Protein AF-A0A3B1A5L4-F1 (afdb_monomer_lite)

pLDDT: mean 74.2, std 17.27, range [42.44, 95.88]

Structure (mmCIF, N/CA/C/O backbone):
data_AF-A0A3B1A5L4-F1
#
_entry.id   AF-A0A3B1A5L4-F1
#
loop_
_atom_site.group_PDB
_atom_site.id
_atom_site.type_symbol
_atom_site.label_atom_id
_atom_site.label_alt_id
_atom_site.label_comp_id
_atom_site.label_asym_id
_atom_site.label_entity_id
_atom_site.label_seq_id
_atom_site.pdbx_PDB_ins_code
_atom_site.Cartn_x
_atom_site.Cartn_y
_atom_site.Cartn_z
_atom_site.occupancy
_atom_site.B_iso_or_equiv
_atom_site.auth_seq_id
_atom_site.auth_comp_id
_atom_site.auth_asym_id
_atom_site.auth_atom_id
_atom_site.pdbx_PDB_model_num
ATOM 1 N N . MET A 1 1 ? 35.546 23.867 86.133 1.00 42.44 1 MET A N 1
ATOM 2 C CA . MET A 1 1 ? 35.229 25.004 85.247 1.00 42.44 1 MET A CA 1
ATOM 3 C C . MET A 1 1 ? 33.789 24.793 84.826 1.00 42.44 1 MET A C 1
ATOM 5 O O . MET A 1 1 ? 33.582 24.083 83.850 1.00 42.44 1 MET A O 1
ATOM 9 N N . SER A 1 2 ? 32.836 25.315 85.611 1.00 47.91 2 SER A N 1
ATOM 10 C CA . SER A 1 2 ? 31.416 24.914 85.613 1.00 47.91 2 SER A CA 1
ATOM 11 C C . SER A 1 2 ? 31.193 23.470 86.122 1.00 47.91 2 SER A C 1
ATOM 13 O O . SER A 1 2 ? 31.936 22.574 85.727 1.00 47.91 2 SER A O 1
ATOM 15 N N . ASP A 1 3 ? 30.283 23.137 87.054 1.00 50.59 3 ASP A N 1
ATOM 16 C CA . ASP A 1 3 ? 29.179 23.868 87.737 1.00 50.59 3 ASP A CA 1
ATOM 17 C C . ASP A 1 3 ? 27.989 24.226 86.811 1.00 50.59 3 ASP A C 1
ATOM 19 O O . ASP A 1 3 ? 28.223 24.643 85.683 1.00 50.59 3 ASP A O 1
ATOM 23 N N . TYR A 1 4 ? 26.692 24.131 87.152 1.00 57.91 4 TYR A N 1
ATOM 24 C CA . TYR A 1 4 ? 25.905 23.742 88.354 1.00 57.91 4 TYR A CA 1
ATOM 25 C C . TYR A 1 4 ? 24.439 23.455 87.847 1.00 57.91 4 TYR A C 1
ATOM 27 O O . TYR A 1 4 ? 24.148 23.828 86.713 1.00 57.91 4 TYR A O 1
ATOM 35 N N . ASP A 1 5 ? 23.442 22.842 88.513 1.00 55.78 5 ASP A N 1
ATOM 36 C CA . ASP A 1 5 ? 23.265 22.296 89.874 1.00 55.78 5 ASP A CA 1
ATOM 37 C C . ASP A 1 5 ? 22.060 21.288 89.960 1.00 55.78 5 ASP A C 1
ATOM 39 O O . ASP A 1 5 ? 21.432 20.985 88.948 1.00 55.78 5 ASP A O 1
ATOM 43 N N . LYS A 1 6 ? 21.761 20.797 91.180 1.00 56.66 6 LYS A N 1
ATOM 44 C CA . LYS A 1 6 ? 20.475 20.361 91.826 1.00 56.66 6 LYS A CA 1
ATOM 45 C C . LYS A 1 6 ? 19.150 20.398 91.016 1.00 56.66 6 LYS A C 1
ATOM 47 O O . LYS A 1 6 ? 18.877 21.379 90.337 1.00 56.66 6 LYS A O 1
ATOM 52 N N . THR A 1 7 ? 18.286 19.363 90.973 1.00 53.59 7 THR A N 1
ATOM 53 C CA . THR A 1 7 ? 17.483 18.599 91.991 1.00 53.59 7 THR A CA 1
ATOM 54 C C . THR A 1 7 ? 16.212 19.275 92.550 1.00 53.59 7 THR A C 1
ATOM 56 O O . THR A 1 7 ? 16.290 20.360 93.110 1.00 53.59 7 THR A O 1
ATOM 59 N N . ASP A 1 8 ? 15.100 18.524 92.488 1.00 48.12 8 ASP A N 1
ATOM 60 C CA . ASP A 1 8 ? 13.950 18.394 93.416 1.00 48.12 8 ASP A CA 1
ATOM 61 C C . ASP A 1 8 ? 13.189 19.609 93.999 1.00 48.12 8 ASP A C 1
ATOM 63 O O . ASP A 1 8 ? 13.751 20.427 94.720 1.00 48.12 8 ASP A O 1
ATOM 67 N N . ALA A 1 9 ? 11.845 19.581 93.880 1.00 53.72 9 ALA A N 1
ATOM 68 C CA . ALA A 1 9 ? 10.899 19.909 94.969 1.00 53.72 9 ALA A CA 1
ATOM 69 C C . ALA A 1 9 ? 9.441 19.472 94.661 1.00 53.72 9 ALA A C 1
ATOM 71 O O . ALA A 1 9 ? 9.027 19.399 93.505 1.00 53.72 9 ALA A O 1
ATOM 72 N N . GLN A 1 10 ? 8.647 19.217 95.712 1.00 53.66 10 GLN A N 1
ATOM 73 C CA . GLN A 1 10 ? 7.256 18.723 95.662 1.00 53.66 10 GLN A CA 1
ATOM 74 C C . GLN A 1 10 ? 6.215 19.844 95.941 1.00 53.66 10 GLN A C 1
ATOM 76 O O . GLN A 1 10 ? 6.495 20.827 96.622 1.00 53.66 10 GLN A O 1
ATOM 81 N N . LYS A 1 11 ? 4.980 19.654 95.453 1.00 49.91 11 LYS A N 1
ATOM 82 C CA . LYS A 1 11 ? 3.758 20.474 95.662 1.00 49.91 11 LYS A CA 1
ATOM 83 C C . LYS A 1 11 ? 3.401 20.796 97.137 1.00 49.91 11 LYS A C 1
ATOM 85 O O . LYS A 1 11 ? 3.418 19.881 97.958 1.00 49.91 11 LYS A O 1
ATOM 90 N N . PRO A 1 12 ? 2.805 21.983 97.402 1.00 62.47 12 PRO A N 1
ATOM 91 C CA . PRO A 1 12 ? 1.761 22.164 98.430 1.00 62.47 12 PRO A CA 1
ATOM 92 C C . PRO A 1 12 ? 0.403 22.720 97.886 1.00 62.47 12 PRO A C 1
ATOM 94 O O . PRO A 1 12 ? 0.376 23.338 96.821 1.00 62.47 12 PRO A O 1
ATOM 97 N N . PRO A 1 13 ? -0.740 22.502 98.581 1.00 70.38 13 PRO A N 1
ATOM 98 C CA . PRO A 1 13 ? -2.043 23.164 98.337 1.00 70.38 13 PRO A CA 1
ATOM 99 C C . PRO A 1 13 ? -2.581 23.986 99.545 1.00 70.38 13 PRO A C 1
ATOM 101 O O . PRO A 1 13 ? -2.206 23.682 100.670 1.00 70.38 13 PRO A O 1
ATOM 104 N N . VAL A 1 14 ? -3.498 24.951 99.318 1.00 56.41 14 VAL A N 1
ATOM 105 C CA . VAL A 1 14 ? -4.435 25.653 100.268 1.00 56.41 14 VAL A CA 1
ATOM 106 C C . VAL A 1 14 ? -5.153 26.759 99.440 1.00 56.41 14 VAL A C 1
ATOM 108 O O . VAL A 1 14 ? -4.473 27.399 98.648 1.00 56.41 14 VAL A O 1
ATOM 111 N N . SER A 1 15 ? -6.484 26.844 99.249 1.00 47.12 15 SER A N 1
ATOM 112 C CA . SER A 1 15 ? -7.689 27.111 100.087 1.00 47.12 15 SER A CA 1
ATOM 113 C C . SER A 1 15 ? -8.101 28.602 100.206 1.00 47.12 15 SER A C 1
ATOM 115 O O . SER A 1 15 ? -7.237 29.432 100.436 1.00 47.12 15 SER A O 1
ATOM 117 N N . SER A 1 16 ? -9.421 28.881 100.070 1.00 45.78 16 SER A N 1
ATOM 118 C CA . SER A 1 16 ? -10.259 29.900 100.785 1.00 45.78 16 SER A CA 1
ATOM 119 C C . SER A 1 16 ? -9.770 31.378 100.877 1.00 45.78 16 SER A C 1
ATOM 121 O O . SER A 1 16 ? -8.656 31.611 101.315 1.00 45.78 16 SER A O 1
ATOM 123 N N . GLU A 1 17 ? -10.515 32.455 100.562 1.00 51.31 17 GLU A N 1
ATOM 124 C CA . GLU A 1 17 ? -11.913 32.848 100.893 1.00 51.31 17 GLU A CA 1
ATOM 125 C C . GLU A 1 17 ? -12.454 33.985 99.960 1.00 51.31 17 GLU A C 1
ATOM 127 O O . GLU A 1 17 ? -11.695 34.478 99.123 1.00 51.31 17 GLU A O 1
ATOM 132 N N . PRO A 1 18 ? -13.744 34.407 100.042 1.00 63.34 18 PRO A N 1
ATOM 133 C CA . PRO A 1 18 ? -14.326 35.448 99.175 1.00 63.34 18 PRO A CA 1
ATOM 134 C C . PRO A 1 18 ? -14.254 36.879 99.751 1.00 63.34 18 PRO A C 1
ATOM 136 O O . PRO A 1 18 ? -14.102 37.071 100.954 1.00 63.34 18 PRO A O 1
ATOM 139 N N . ASN A 1 19 ? -14.486 37.896 98.910 1.00 42.69 19 ASN A N 1
ATOM 140 C CA . ASN A 1 19 ? -14.883 39.238 99.359 1.00 42.69 19 ASN A CA 1
ATOM 141 C C . ASN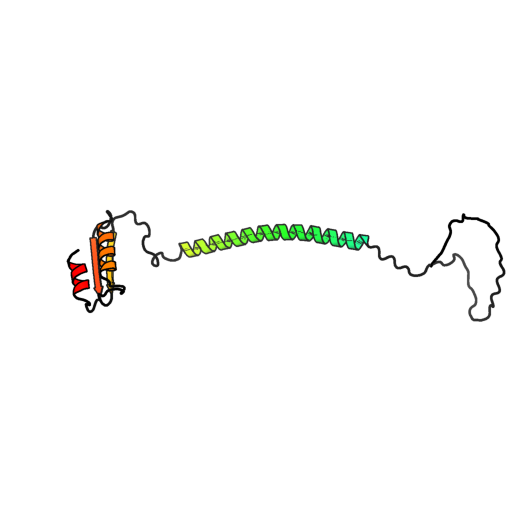 A 1 19 ? -15.830 39.906 98.341 1.00 42.69 19 ASN A C 1
ATOM 143 O O . ASN A 1 19 ? -15.717 39.655 97.140 1.00 42.69 19 ASN A O 1
ATOM 147 N N . ALA A 1 20 ? -16.758 40.739 98.817 1.00 47.78 20 ALA A N 1
ATOM 148 C CA . ALA A 1 20 ? -17.747 41.434 98.000 1.00 47.78 20 ALA A CA 1
ATOM 149 C C . ALA A 1 20 ? -18.153 42.786 98.611 1.00 47.78 20 ALA A C 1
ATOM 151 O O . ALA A 1 20 ? -18.720 42.828 99.698 1.00 47.78 20 ALA A O 1
ATOM 152 N N . THR A 1 21 ? -17.976 43.861 97.843 1.00 43.31 21 THR A N 1
ATOM 153 C CA . THR A 1 21 ? -18.759 45.105 97.934 1.00 43.31 21 THR A CA 1
ATOM 154 C C . THR A 1 21 ? -18.857 45.700 96.534 1.00 43.31 21 THR A C 1
ATOM 156 O O . THR A 1 21 ? -17.833 45.895 95.881 1.00 43.31 21 THR A O 1
ATOM 159 N N . ASN A 1 22 ? -20.077 45.977 96.076 1.00 55.09 22 ASN A N 1
ATOM 160 C CA . ASN A 1 22 ? -20.313 46.767 94.870 1.00 55.09 22 ASN A CA 1
ATOM 161 C C . ASN A 1 22 ? -20.530 48.221 95.290 1.00 55.09 22 ASN A C 1
ATOM 163 O O . ASN A 1 22 ? -21.288 48.444 96.229 1.00 55.09 22 ASN A O 1
ATOM 167 N N . ASP A 1 23 ? -19.992 49.167 94.529 1.00 49.38 23 ASP A N 1
ATOM 168 C CA . ASP A 1 23 ? -20.536 50.522 94.434 1.00 49.38 23 ASP A CA 1
ATOM 169 C C . ASP A 1 23 ? -20.757 50.827 92.949 1.00 49.38 23 ASP A C 1
ATOM 171 O O . ASP A 1 23 ? -19.904 50.534 92.107 1.00 49.38 23 ASP A O 1
ATOM 175 N N . VAL A 1 24 ? -21.945 51.336 92.619 1.00 59.44 24 VAL A N 1
ATOM 176 C CA . VAL A 1 24 ? -22.409 51.580 91.246 1.00 59.44 24 VAL A CA 1
ATOM 177 C C . VAL A 1 24 ? -23.183 52.894 91.200 1.00 59.44 24 VAL A C 1
ATOM 179 O O . VAL A 1 24 ? -24.289 52.987 91.728 1.00 59.44 24 VAL A O 1
ATOM 182 N N . ASP A 1 25 ? -22.603 53.913 90.566 1.00 60.56 25 ASP A N 1
ATOM 18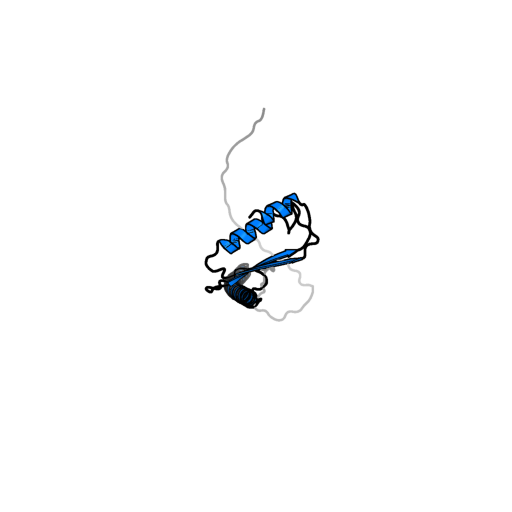3 C CA . ASP A 1 25 ? -23.231 55.230 90.433 1.00 60.56 25 ASP A CA 1
ATOM 184 C C . ASP A 1 25 ? -24.303 55.258 89.332 1.00 60.56 25 ASP A C 1
ATOM 186 O O . ASP A 1 25 ? -24.141 54.715 88.239 1.00 60.56 25 ASP A O 1
ATOM 190 N N . VAL A 1 26 ? -25.425 55.918 89.633 1.00 58.34 26 VAL A N 1
ATOM 191 C CA . VAL A 1 26 ? -26.737 55.660 88.999 1.00 58.34 26 VAL A CA 1
ATOM 192 C C . VAL A 1 26 ? -27.152 56.771 88.009 1.00 58.34 26 VAL A C 1
ATOM 194 O O . VAL A 1 26 ? -28.323 56.921 87.679 1.00 58.34 26 VAL A O 1
ATOM 197 N N . TRP A 1 27 ? -26.217 57.615 87.551 1.00 56.19 27 TRP A N 1
ATOM 198 C CA . TRP A 1 27 ? -26.554 58.975 87.083 1.00 56.19 27 TRP A CA 1
ATOM 199 C C . TRP A 1 27 ? -26.404 59.304 85.583 1.00 56.19 27 TRP A C 1
ATOM 201 O O . TRP A 1 27 ? -26.312 60.477 85.220 1.00 56.19 27 TRP A O 1
ATOM 211 N N . THR A 1 28 ? -26.475 58.312 84.684 1.00 55.41 28 THR A N 1
ATOM 212 C CA . THR A 1 28 ? -26.680 58.561 83.237 1.00 55.41 28 THR A CA 1
ATOM 213 C C . THR A 1 28 ? -27.717 57.632 82.595 1.00 55.41 28 THR A C 1
ATOM 215 O O . THR A 1 28 ? -27.390 56.528 82.171 1.00 55.41 28 THR A O 1
ATOM 218 N N . HIS A 1 29 ? -28.923 58.188 82.419 1.00 54.88 29 HIS A N 1
ATOM 219 C CA . HIS A 1 29 ? -30.032 57.770 81.540 1.00 54.88 29 HIS A CA 1
ATOM 220 C C . HIS A 1 29 ? -30.906 56.551 81.911 1.00 54.88 29 HIS A C 1
ATOM 222 O O . HIS A 1 29 ? -30.487 55.406 81.795 1.00 54.88 29 HIS A O 1
ATOM 228 N N . GLY A 1 30 ? -32.208 56.827 82.095 1.00 47.72 30 GLY A N 1
ATOM 229 C CA . GLY A 1 30 ? -33.303 55.938 81.668 1.00 47.72 30 GLY A CA 1
ATOM 230 C C . GLY A 1 30 ? -34.143 55.326 82.792 1.00 47.72 30 GLY A C 1
ATOM 231 O O . GLY A 1 30 ? -33.675 54.446 83.505 1.00 47.72 30 GLY A O 1
ATOM 232 N N . GLU A 1 31 ? -35.408 55.740 82.914 1.00 51.81 31 GLU A N 1
ATOM 233 C CA . GLU A 1 31 ? -36.345 55.117 83.858 1.00 51.81 31 GLU A CA 1
ATOM 234 C C . GLU A 1 31 ? -36.821 53.734 83.385 1.00 51.81 31 GLU A C 1
ATOM 236 O O . GLU A 1 31 ? -37.175 53.507 82.228 1.00 51.81 31 GLU A O 1
ATOM 241 N N . THR A 1 32 ? -36.816 52.808 84.338 1.00 59.88 32 THR A N 1
ATOM 242 C CA . THR A 1 32 ? -37.115 51.378 84.219 1.00 59.88 32 THR A CA 1
ATOM 243 C C . THR A 1 32 ? -38.570 51.061 83.873 1.00 59.88 32 THR A C 1
ATOM 245 O O . THR A 1 32 ? -39.473 51.641 84.475 1.00 59.88 32 THR A O 1
ATOM 248 N N . VAL A 1 33 ? -38.806 49.993 83.097 1.00 57.62 33 VAL A N 1
ATOM 249 C CA . VAL A 1 33 ? -40.054 49.205 83.176 1.00 57.62 33 VAL A CA 1
ATOM 250 C C . VAL A 1 33 ? -39.744 47.698 83.134 1.00 57.62 33 VAL A C 1
ATOM 252 O O . VAL A 1 33 ? -39.409 47.163 82.086 1.00 57.62 33 VAL A O 1
ATOM 255 N N . SER A 1 34 ? -39.882 47.051 84.300 1.00 54.34 34 SER A N 1
ATOM 256 C CA . SER A 1 34 ? -40.024 45.600 84.569 1.00 54.34 34 SER A CA 1
ATOM 257 C C . SER A 1 34 ? -39.075 44.568 83.917 1.00 54.34 34 SER A C 1
ATOM 259 O O . SER A 1 34 ? -39.190 44.246 82.737 1.00 54.34 34 SER A O 1
ATOM 261 N N . ASP A 1 35 ? -38.295 43.907 84.782 1.00 47.44 35 ASP A N 1
ATOM 262 C CA . ASP A 1 35 ? -37.859 42.493 84.686 1.00 47.44 35 ASP A CA 1
ATOM 263 C C . ASP A 1 35 ? -39.073 41.545 84.420 1.00 47.44 35 ASP A C 1
ATOM 265 O O . ASP A 1 35 ? -40.201 41.941 84.744 1.00 47.44 35 ASP A O 1
ATOM 269 N N . PRO A 1 36 ? -38.919 40.306 83.885 1.00 61.50 36 PRO A N 1
ATOM 270 C CA . PRO A 1 36 ? -37.901 39.338 84.310 1.00 61.50 36 PRO A CA 1
ATOM 271 C C . PRO A 1 36 ? -37.037 38.714 83.190 1.00 61.50 36 PRO A C 1
ATOM 273 O O . PRO A 1 36 ? -37.317 38.843 82.000 1.00 61.50 36 PRO A O 1
ATOM 276 N N . MET A 1 37 ? -36.081 37.886 83.636 1.00 42.50 37 MET A N 1
ATOM 277 C CA . MET A 1 37 ? -35.107 37.066 82.892 1.00 42.50 37 MET A CA 1
ATOM 278 C C . MET A 1 37 ? -33.884 37.818 82.349 1.00 42.50 37 MET A C 1
ATOM 280 O O . MET A 1 37 ? -33.889 38.413 81.274 1.00 42.50 37 MET A O 1
ATOM 284 N N . GLY A 1 38 ? -32.775 37.661 83.076 1.00 51.78 38 GLY A N 1
ATOM 285 C CA . GLY A 1 38 ? -31.476 38.203 82.705 1.00 51.78 38 GLY A CA 1
ATOM 286 C C . GLY A 1 38 ? -30.876 37.617 81.421 1.00 51.78 38 GLY A C 1
ATOM 287 O O . GLY A 1 38 ? -30.731 36.403 81.245 1.00 51.78 38 GLY A O 1
ATOM 288 N N . ALA A 1 39 ? -30.410 38.530 80.577 1.00 47.44 39 ALA A N 1
ATOM 289 C CA . ALA A 1 39 ? -29.329 38.309 79.628 1.00 47.44 39 ALA A CA 1
ATOM 290 C C . ALA A 1 39 ? -28.030 37.939 80.384 1.00 47.44 39 ALA A C 1
ATOM 292 O O . ALA A 1 39 ? -27.758 38.507 81.437 1.00 47.44 39 ALA A O 1
ATOM 293 N N . THR A 1 40 ? -27.144 37.026 79.973 1.00 49.44 40 THR A N 1
ATOM 294 C CA . THR A 1 40 ? -26.979 36.220 78.744 1.00 49.44 40 THR A CA 1
ATOM 295 C C . THR A 1 40 ? -27.105 36.984 77.407 1.00 49.44 40 THR A C 1
ATOM 297 O O . THR A 1 40 ? -28.149 37.501 77.057 1.00 49.44 40 THR A O 1
ATOM 300 N N . ASP A 1 41 ? -26.074 37.069 76.569 1.00 46.06 41 ASP A N 1
ATOM 301 C CA . ASP A 1 41 ? -25.182 35.954 76.260 1.00 46.06 41 ASP A CA 1
ATOM 302 C C . ASP A 1 41 ? -23.691 36.328 76.092 1.00 46.06 41 ASP A C 1
ATOM 304 O O . ASP A 1 41 ? -23.236 37.438 76.362 1.00 46.06 41 ASP A O 1
ATOM 308 N N . LYS A 1 42 ? -22.910 35.308 75.743 1.00 46.94 42 LYS A N 1
ATOM 309 C CA . LYS A 1 42 ? -21.453 35.261 75.660 1.00 46.94 42 LYS A CA 1
ATOM 310 C C . LYS A 1 42 ? -20.915 36.077 74.481 1.00 46.94 42 LYS A C 1
ATOM 312 O O . LYS A 1 42 ? -21.604 36.352 73.507 1.00 46.94 42 LYS A O 1
ATOM 317 N N . LYS A 1 43 ? -19.602 36.323 74.539 1.00 45.41 43 LYS A N 1
ATOM 318 C CA . LYS A 1 43 ? -18.751 36.648 73.382 1.00 45.41 43 LYS A CA 1
ATOM 319 C C . LYS A 1 43 ? -19.102 35.753 72.185 1.00 45.41 43 LYS A C 1
ATOM 321 O O . LYS A 1 43 ? -19.203 34.540 72.376 1.00 45.41 43 LYS A O 1
ATOM 326 N N . ASP A 1 44 ? -19.127 36.319 70.977 1.00 46.62 44 ASP A N 1
ATOM 327 C CA . ASP A 1 44 ? -19.234 35.597 69.698 1.00 46.62 44 ASP A CA 1
ATOM 328 C C . ASP A 1 44 ? -18.007 34.708 69.405 1.00 46.62 44 ASP A C 1
ATOM 330 O O . ASP A 1 44 ? -17.239 34.910 68.462 1.00 46.62 44 ASP A O 1
ATOM 334 N N . GLN A 1 45 ? -17.829 33.658 70.206 1.00 51.12 45 GLN A N 1
ATOM 335 C CA . GLN A 1 45 ? -17.075 32.469 69.829 1.00 51.12 45 GLN A CA 1
ATOM 336 C C . GLN A 1 45 ? -17.891 31.719 68.777 1.00 51.12 45 GLN A C 1
ATOM 338 O O . GLN A 1 45 ? -18.576 30.739 69.068 1.00 51.12 45 GLN A O 1
ATOM 343 N N . LYS A 1 46 ? -17.845 32.236 67.544 1.00 50.47 46 LYS A N 1
ATOM 344 C CA . LYS A 1 46 ? -18.489 31.658 66.367 1.00 50.47 46 LYS A CA 1
ATOM 345 C C . LYS A 1 46 ? -17.876 30.287 66.087 1.00 50.47 46 LYS A C 1
ATOM 347 O O . LYS A 1 46 ? -16.889 30.173 65.364 1.00 50.47 46 LYS A O 1
ATOM 352 N N . THR A 1 47 ? -18.467 29.251 66.672 1.00 51.03 47 THR A N 1
ATOM 353 C CA . THR A 1 47 ? -18.081 27.852 66.499 1.00 51.03 47 THR A CA 1
ATOM 354 C C . THR A 1 47 ? -18.389 27.405 65.071 1.00 51.03 47 THR A C 1
ATOM 356 O O . THR A 1 47 ? -19.435 26.830 64.777 1.00 51.03 47 THR A O 1
ATOM 359 N N . SER A 1 48 ? -17.453 27.687 64.161 1.00 59.34 48 SER A N 1
ATOM 360 C CA . SER A 1 48 ? -17.412 27.133 62.808 1.00 59.34 48 SER A CA 1
ATOM 361 C C . SER A 1 48 ? -17.312 25.612 62.907 1.00 59.34 48 SER A C 1
ATOM 363 O O . SER A 1 48 ? -16.224 25.059 63.062 1.00 59.34 48 SER A O 1
ATOM 365 N N . ASN A 1 49 ? -18.468 24.954 62.914 1.00 61.97 49 ASN A N 1
ATOM 366 C CA . ASN A 1 49 ? -18.592 23.523 63.129 1.00 61.97 49 ASN A CA 1
ATOM 367 C C . ASN A 1 49 ? -18.060 22.783 61.884 1.00 61.97 49 ASN A C 1
ATOM 369 O O . ASN A 1 49 ? -18.724 22.825 60.851 1.00 61.97 49 ASN A O 1
ATOM 373 N N . PRO A 1 50 ? -16.876 22.143 61.922 1.00 69.06 50 PRO A N 1
ATOM 374 C CA . PRO A 1 50 ? -16.186 21.699 60.706 1.00 69.06 50 PRO A CA 1
ATOM 375 C C . PRO A 1 50 ? -16.832 20.463 60.063 1.00 69.06 50 PRO A C 1
ATOM 377 O O . PRO A 1 50 ? -16.479 20.080 58.946 1.00 69.06 50 PRO A O 1
ATOM 380 N N . ASP A 1 51 ? -17.760 19.807 60.760 1.00 74.00 51 ASP A N 1
ATOM 381 C CA . ASP A 1 51 ? -18.269 18.502 60.353 1.00 74.00 51 ASP A CA 1
ATOM 382 C C . ASP A 1 51 ? -19.285 18.583 59.204 1.00 74.00 51 ASP A C 1
ATOM 384 O O . ASP A 1 51 ? -19.282 17.700 58.348 1.00 74.00 51 ASP A O 1
ATOM 388 N N . TRP A 1 52 ? -20.070 19.665 59.081 1.00 82.50 52 TRP A N 1
ATOM 389 C CA . TRP A 1 52 ? -20.968 19.843 57.922 1.00 82.50 52 TRP A CA 1
ATOM 390 C C . TRP A 1 52 ? -20.188 20.152 56.631 1.00 82.50 52 TRP A C 1
ATOM 392 O O . TRP A 1 52 ? -20.561 19.688 55.550 1.00 82.50 52 TRP A O 1
ATOM 402 N N . GLU A 1 53 ? -19.068 20.876 56.732 1.00 79.69 53 GLU A N 1
ATOM 403 C CA . GLU A 1 53 ? -18.152 21.128 55.610 1.00 79.69 53 GLU A CA 1
ATOM 404 C C . GLU A 1 53 ? -17.517 19.809 55.148 1.00 79.69 53 GLU A C 1
ATOM 406 O O . GLU A 1 53 ? -17.535 19.471 53.965 1.00 79.69 53 GLU A O 1
ATOM 411 N N . ARG A 1 54 ? -17.038 18.993 56.094 1.00 79.31 54 ARG A N 1
ATOM 412 C CA . ARG A 1 54 ? -16.489 17.656 55.817 1.00 79.31 54 ARG A CA 1
ATOM 413 C C . ARG A 1 54 ? -17.527 16.701 55.232 1.00 79.31 54 ARG A C 1
ATOM 415 O O . ARG A 1 54 ? -17.206 15.945 54.315 1.00 79.31 54 ARG A O 1
ATOM 422 N N . GLU A 1 55 ? -18.764 16.724 55.724 1.00 77.06 55 GLU A N 1
ATOM 423 C CA . GLU A 1 55 ? -19.830 15.860 55.217 1.00 77.06 55 GLU A CA 1
ATOM 424 C C . GLU A 1 55 ? -20.256 16.254 53.796 1.00 77.06 55 GLU A C 1
ATOM 426 O O . GLU A 1 55 ? -20.386 15.388 52.928 1.00 77.06 55 GLU A O 1
ATOM 431 N N . THR A 1 56 ? -20.418 17.551 53.520 1.00 79.62 56 THR A N 1
ATOM 432 C CA . THR A 1 56 ? -20.761 18.041 52.175 1.00 79.62 56 THR A CA 1
ATOM 433 C C . THR A 1 56 ? -19.637 17.792 51.168 1.00 79.62 56 THR A C 1
ATOM 435 O O . THR A 1 56 ? -19.920 17.316 50.066 1.00 79.62 56 THR A O 1
ATOM 438 N N . LEU A 1 57 ? -18.370 17.983 51.555 1.00 79.50 57 LEU A N 1
ATOM 439 C CA . LEU A 1 57 ? -17.208 17.618 50.736 1.00 79.50 57 LEU A CA 1
ATOM 440 C C . LEU A 1 57 ? -17.149 16.108 50.449 1.00 79.50 57 LEU A C 1
ATOM 442 O O . LEU A 1 57 ? -16.959 15.720 49.295 1.00 79.50 57 LEU A O 1
ATOM 446 N N . ASN A 1 58 ? -17.383 15.247 51.448 1.00 76.81 58 ASN A N 1
ATOM 447 C CA . ASN A 1 58 ? -17.467 13.794 51.242 1.00 76.81 58 ASN A CA 1
ATOM 448 C C . ASN A 1 58 ? -18.607 13.419 50.284 1.00 76.81 58 ASN A C 1
ATOM 450 O O . ASN A 1 58 ? -18.394 12.666 49.332 1.00 76.81 58 ASN A O 1
ATOM 454 N N . ARG A 1 59 ? -19.815 13.962 50.492 1.00 72.12 59 ARG A N 1
ATOM 455 C CA . ARG A 1 59 ? -20.976 13.720 49.617 1.00 72.12 59 ARG A CA 1
ATOM 456 C C . ARG A 1 59 ? -20.683 14.139 48.171 1.00 72.12 59 ARG A C 1
ATOM 458 O O . ARG A 1 59 ? -21.004 13.385 47.253 1.00 72.12 59 ARG A O 1
ATOM 465 N N . LEU A 1 60 ? -20.017 15.279 47.966 1.00 78.25 60 LEU A N 1
ATOM 466 C CA . LEU A 1 60 ? -19.608 15.756 46.642 1.00 78.25 60 LEU A CA 1
ATOM 467 C C . LEU A 1 60 ? -18.534 14.855 46.004 1.00 78.25 60 LEU A C 1
ATOM 469 O O . LEU A 1 60 ? -18.650 14.506 44.830 1.00 78.25 60 LEU A O 1
ATOM 473 N N . ALA A 1 61 ? -17.534 14.413 46.773 1.00 72.75 61 ALA A N 1
ATOM 474 C CA . ALA A 1 61 ? -16.488 13.505 46.301 1.00 72.75 61 ALA A CA 1
ATOM 475 C C . ALA A 1 61 ? -17.053 12.139 45.864 1.00 72.75 61 ALA A C 1
ATOM 477 O O . ALA A 1 61 ? -16.733 11.648 44.777 1.00 72.75 61 ALA A O 1
ATOM 478 N N . PHE A 1 62 ? -17.952 11.542 46.656 1.00 71.62 62 PHE A N 1
ATOM 479 C CA . PHE A 1 62 ? -18.608 10.282 46.290 1.00 71.62 62 PHE A CA 1
ATOM 480 C C . PHE A 1 62 ? -19.583 10.438 45.110 1.00 71.62 62 PHE A C 1
ATOM 482 O O . PHE A 1 62 ? -19.665 9.537 44.270 1.00 71.62 62 PHE A O 1
ATOM 489 N N . ALA A 1 63 ? -20.266 11.582 44.978 1.00 69.19 63 ALA A N 1
ATOM 490 C CA . ALA A 1 63 ? -21.085 11.884 43.802 1.00 69.19 63 ALA A CA 1
ATOM 491 C C . ALA A 1 63 ? -20.235 11.992 42.520 1.00 69.19 63 ALA A C 1
ATOM 493 O O . ALA A 1 63 ? -20.558 11.363 41.508 1.00 69.19 63 ALA A O 1
ATOM 494 N N . ALA A 1 64 ? -19.104 12.705 42.577 1.00 68.06 64 ALA A N 1
ATOM 495 C CA . ALA A 1 64 ? -18.184 12.861 41.449 1.00 68.06 64 ALA A CA 1
ATOM 496 C C . ALA A 1 64 ? -17.612 11.518 40.952 1.00 68.06 64 ALA A C 1
ATOM 498 O O . ALA A 1 64 ? -17.472 11.315 39.746 1.00 68.06 64 ALA A O 1
ATOM 499 N N . ILE A 1 65 ? -17.349 10.562 41.854 1.00 66.81 65 ILE A N 1
ATOM 500 C CA . ILE A 1 65 ? -16.895 9.206 41.494 1.00 66.81 65 ILE A CA 1
ATOM 501 C C . ILE A 1 65 ? -17.941 8.458 40.649 1.00 66.81 65 ILE A C 1
ATOM 503 O O . ILE A 1 65 ? -17.574 7.738 39.714 1.00 66.81 65 ILE A O 1
ATOM 507 N N . ASN A 1 66 ? -19.238 8.625 40.925 1.00 64.88 66 ASN A N 1
ATOM 508 C CA . ASN A 1 66 ? -20.290 7.997 40.121 1.00 64.88 66 ASN A CA 1
ATOM 509 C C . ASN A 1 66 ? -20.391 8.613 38.720 1.00 64.88 66 ASN A C 1
ATOM 511 O O . ASN A 1 66 ? -20.487 7.868 37.741 1.00 64.88 66 ASN A O 1
ATOM 515 N N . GLU A 1 67 ? -20.275 9.936 38.593 1.00 70.38 67 GLU A N 1
ATOM 516 C CA . GLU A 1 67 ? -20.280 10.577 37.275 1.00 70.38 67 GLU A CA 1
ATOM 517 C C . GLU A 1 67 ? -19.009 10.229 36.478 1.00 70.38 67 GLU A C 1
ATOM 519 O O . GLU A 1 67 ? -19.087 9.872 35.305 1.00 70.38 67 GLU A O 1
ATOM 524 N N . GLN A 1 68 ? -17.840 10.158 37.126 1.00 68.38 68 GLN A N 1
ATOM 525 C CA . GLN A 1 68 ? -16.600 9.699 36.489 1.00 68.38 68 GLN A CA 1
ATOM 526 C C . GLN A 1 68 ? -16.696 8.238 35.997 1.00 68.38 68 GLN A C 1
ATOM 528 O O . GLN A 1 68 ? -16.169 7.901 34.932 1.00 68.38 68 GLN A O 1
ATOM 533 N N . ARG A 1 69 ? -17.405 7.359 36.723 1.00 73.69 69 ARG A N 1
ATOM 534 C CA . ARG A 1 69 ? -17.709 5.984 36.274 1.00 73.69 69 ARG A CA 1
ATOM 535 C C . ARG A 1 69 ? -18.630 5.971 35.049 1.00 73.69 69 ARG A C 1
ATOM 537 O O . ARG A 1 69 ? -18.402 5.172 34.136 1.00 73.69 69 ARG A O 1
ATOM 544 N N . ARG A 1 70 ? -19.634 6.854 35.001 1.00 75.88 70 ARG A N 1
ATOM 545 C CA . ARG A 1 70 ? -20.548 7.007 33.856 1.00 75.88 70 ARG A CA 1
ATOM 546 C C . ARG A 1 70 ? -19.811 7.538 32.626 1.00 75.88 70 ARG A C 1
ATOM 548 O O . ARG A 1 70 ? -19.859 6.898 31.576 1.00 75.88 70 ARG A O 1
ATOM 555 N N . ALA A 1 71 ? -19.031 8.606 32.790 1.00 77.19 71 ALA A N 1
ATOM 556 C CA . ALA A 1 71 ? -18.168 9.185 31.765 1.00 77.19 71 ALA A CA 1
ATOM 557 C C . ALA A 1 71 ? -17.141 8.176 31.219 1.00 77.19 71 ALA A C 1
ATOM 559 O O . ALA A 1 71 ? -16.929 8.107 30.009 1.00 77.19 71 ALA A O 1
ATOM 560 N N . ARG A 1 72 ? -16.551 7.319 32.070 1.00 80.25 72 ARG A N 1
ATOM 561 C CA . ARG A 1 72 ? -15.634 6.253 31.621 1.00 80.25 72 ARG A CA 1
ATOM 562 C C . ARG A 1 72 ? -16.331 5.238 30.704 1.00 80.25 72 ARG A C 1
ATOM 564 O O . ARG A 1 72 ? -15.743 4.843 29.701 1.00 80.25 72 ARG A O 1
ATOM 571 N N . ARG A 1 73 ? -17.581 4.851 30.997 1.00 83.62 73 ARG A N 1
ATOM 572 C CA . ARG A 1 73 ? -18.386 3.973 30.119 1.00 83.62 73 ARG A CA 1
ATOM 573 C C . ARG A 1 73 ? -18.800 4.678 28.822 1.00 83.62 73 ARG A C 1
ATOM 575 O O . ARG A 1 73 ? -18.678 4.091 27.752 1.00 83.62 73 ARG A O 1
ATOM 582 N N . TRP A 1 74 ? -19.210 5.943 28.899 1.00 86.31 74 TRP A N 1
ATOM 583 C CA . TRP A 1 74 ? -19.543 6.762 27.726 1.00 86.31 74 TRP A CA 1
ATOM 584 C C . TRP A 1 74 ? -18.342 6.994 26.797 1.00 86.31 74 TRP A C 1
ATOM 586 O O . TRP A 1 74 ? -18.488 6.922 25.580 1.00 86.31 74 TRP A O 1
ATOM 596 N N . SER A 1 75 ? -17.135 7.163 27.348 1.00 84.69 75 SER A N 1
ATOM 597 C CA . SER A 1 75 ? -15.897 7.232 26.561 1.00 84.69 75 SER A CA 1
ATOM 598 C C . SER A 1 75 ? -15.655 5.954 25.752 1.00 84.69 75 SER A C 1
ATOM 600 O O . SER A 1 75 ? -15.211 6.044 24.612 1.00 84.69 75 SER A O 1
ATOM 602 N N . ILE A 1 76 ? -15.965 4.775 26.307 1.00 87.62 76 ILE A N 1
ATOM 603 C CA . ILE A 1 76 ? -15.843 3.495 25.590 1.00 87.62 76 ILE A CA 1
ATOM 604 C C . ILE A 1 76 ? -16.867 3.424 24.451 1.00 87.62 76 ILE A C 1
ATOM 606 O O . ILE A 1 76 ? -16.476 3.110 23.333 1.00 87.62 76 ILE A O 1
ATOM 610 N N . PHE A 1 77 ? -18.131 3.790 24.697 1.00 90.69 77 PHE A N 1
ATOM 611 C CA . PHE A 1 77 ? -19.176 3.798 23.665 1.00 90.69 77 PHE A CA 1
ATOM 612 C C . PHE A 1 77 ? -18.842 4.735 22.492 1.00 90.69 77 PHE A C 1
ATOM 614 O O . PHE A 1 77 ? -18.889 4.316 21.335 1.00 90.69 77 PHE A O 1
ATOM 621 N N . PHE A 1 78 ? -18.426 5.977 22.770 1.00 91.44 78 PHE A N 1
ATOM 622 C CA . PHE A 1 78 ? -18.010 6.904 21.713 1.00 91.44 78 PHE A CA 1
ATOM 623 C C . PHE A 1 78 ? -16.743 6.443 20.982 1.00 91.44 78 PHE A C 1
ATOM 625 O O . PHE A 1 78 ? -16.658 6.613 19.770 1.00 91.44 78 PHE A O 1
ATOM 632 N N . LYS A 1 79 ? -15.787 5.801 21.670 1.00 93.94 79 LYS A N 1
ATOM 633 C CA . LYS A 1 79 ? -14.619 5.187 21.015 1.00 93.94 79 LYS A CA 1
ATOM 634 C C . LYS A 1 79 ? -15.018 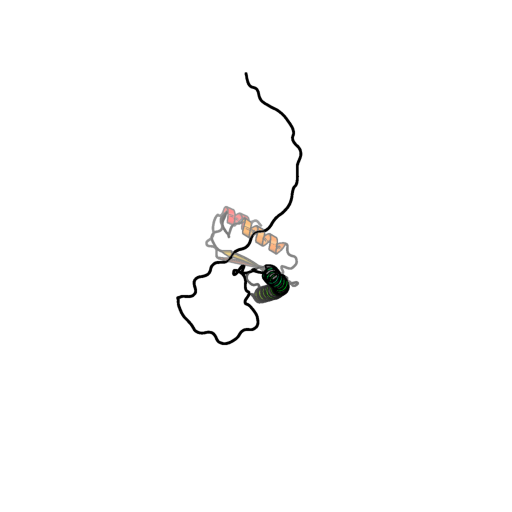4.024 20.111 1.00 93.94 79 LYS A C 1
ATOM 636 O O . LYS A 1 79 ? -14.540 3.973 18.986 1.00 93.94 79 LYS A O 1
ATOM 641 N N . SER A 1 80 ? -15.910 3.128 20.542 1.00 94.75 80 SER A N 1
ATOM 642 C CA . SER A 1 80 ? -16.402 2.052 19.671 1.00 94.75 80 SER A CA 1
ATOM 643 C C . SER A 1 80 ? -17.183 2.595 18.477 1.00 94.75 80 SER A C 1
ATOM 645 O O . SER A 1 80 ? -17.001 2.095 17.375 1.00 94.75 80 SER A O 1
ATOM 647 N N . LEU A 1 81 ? -17.984 3.651 18.658 1.00 95.00 81 LEU A N 1
ATOM 648 C CA . LEU A 1 81 ? -18.701 4.293 17.555 1.00 95.00 81 LEU A CA 1
ATOM 649 C C . LEU A 1 81 ? -17.732 4.967 16.569 1.00 95.00 81 LEU A C 1
ATOM 651 O O . LEU A 1 81 ? -17.909 4.828 15.365 1.00 95.00 81 LEU A O 1
ATOM 655 N N . PHE A 1 82 ? -16.671 5.616 17.064 1.00 94.50 82 PHE A N 1
ATOM 656 C CA . PHE A 1 82 ? -15.591 6.152 16.231 1.00 94.50 82 PHE A CA 1
ATOM 657 C C . PHE A 1 82 ? -14.845 5.050 15.467 1.00 94.50 82 PHE A C 1
ATOM 659 O O . PHE A 1 82 ? -14.614 5.206 14.274 1.00 94.50 82 PHE A O 1
ATOM 666 N N . PHE A 1 83 ? -14.513 3.919 16.103 1.00 95.75 83 PHE A N 1
ATOM 667 C CA . PHE A 1 83 ? -13.892 2.788 15.405 1.00 95.75 83 PHE A CA 1
ATOM 668 C C . PHE A 1 83 ? -14.825 2.176 14.353 1.00 95.75 83 PHE A C 1
ATOM 670 O O . PHE A 1 83 ? -14.378 1.927 13.241 1.00 95.75 83 PHE A O 1
ATOM 677 N N . VAL A 1 84 ? -16.115 1.988 14.652 1.00 95.88 84 VAL A N 1
ATOM 678 C CA . VAL A 1 84 ? -17.107 1.506 13.673 1.00 95.88 84 VAL A CA 1
ATOM 679 C C . VAL A 1 84 ? -17.248 2.482 12.503 1.00 95.88 84 VAL A C 1
ATOM 681 O O . VAL A 1 84 ? -17.278 2.045 11.360 1.00 95.88 84 VAL A O 1
ATOM 684 N N . TYR A 1 85 ? -17.269 3.791 12.760 1.00 94.56 85 TYR A N 1
ATOM 685 C CA . TYR A 1 85 ? -17.294 4.829 11.725 1.00 94.56 85 TYR A CA 1
ATOM 686 C C . TYR A 1 85 ? -16.010 4.845 10.877 1.00 94.56 85 TYR A C 1
ATOM 688 O O . TYR A 1 85 ? -16.079 4.926 9.654 1.00 94.56 85 TYR A O 1
ATOM 696 N N . LEU A 1 86 ? -14.841 4.695 11.506 1.00 94.31 86 LEU A N 1
ATOM 697 C CA . LEU A 1 86 ? -13.549 4.595 10.827 1.00 94.31 86 LEU A CA 1
ATOM 698 C C . LEU A 1 86 ? -13.473 3.342 9.942 1.00 94.31 86 LEU A C 1
ATOM 700 O O . LEU A 1 86 ? -13.084 3.446 8.783 1.00 94.31 86 LEU A O 1
ATOM 704 N N . PHE A 1 87 ? -13.897 2.178 10.445 1.00 92.12 87 PHE A N 1
ATOM 705 C CA . PHE A 1 87 ? -13.994 0.957 9.642 1.00 92.12 87 PHE A CA 1
ATOM 706 C C . PHE A 1 87 ? -15.030 1.088 8.521 1.00 92.12 87 PHE A C 1
ATOM 708 O O . PHE A 1 87 ? -14.759 0.640 7.414 1.00 92.12 87 PHE A O 1
ATOM 715 N N . ALA A 1 88 ? -16.172 1.738 8.761 1.00 91.31 88 ALA A N 1
ATOM 716 C CA . ALA A 1 88 ? -17.162 1.999 7.719 1.00 91.31 88 ALA A CA 1
ATOM 717 C C . ALA A 1 88 ? -16.590 2.880 6.596 1.00 91.31 88 ALA A C 1
ATOM 719 O O . ALA A 1 88 ? -16.822 2.574 5.434 1.00 91.31 88 ALA A O 1
ATOM 720 N N . ILE A 1 89 ? -15.792 3.908 6.914 1.00 88.06 89 ILE A N 1
ATOM 721 C CA . ILE A 1 89 ? -15.062 4.693 5.906 1.00 88.06 89 ILE A CA 1
ATOM 722 C C . ILE A 1 89 ? -14.048 3.816 5.163 1.00 88.06 89 ILE A C 1
ATOM 724 O O . ILE A 1 89 ? -14.060 3.794 3.938 1.00 88.06 89 ILE A O 1
ATOM 728 N N . ILE A 1 90 ? -13.198 3.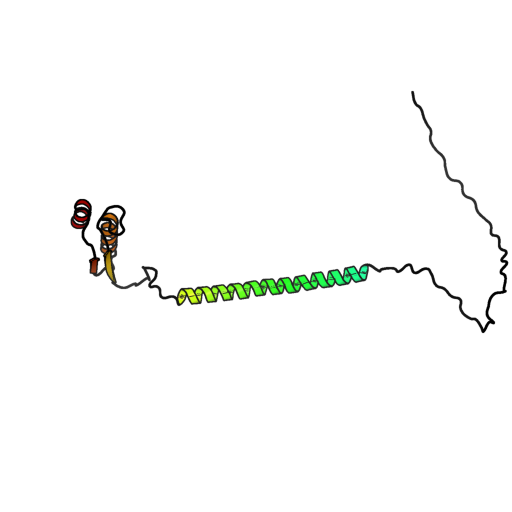071 5.878 1.00 84.38 90 ILE A N 1
ATOM 729 C CA . ILE A 1 90 ? -12.150 2.229 5.270 1.00 84.38 90 ILE A CA 1
ATOM 730 C C . ILE A 1 90 ? -12.746 1.173 4.323 1.00 84.38 90 ILE A C 1
ATOM 732 O O . ILE A 1 90 ? -12.170 0.913 3.275 1.00 84.38 90 ILE A O 1
ATOM 736 N N . LEU A 1 91 ? -13.909 0.607 4.656 1.00 82.44 91 LEU A N 1
ATOM 737 C CA . LEU A 1 91 ? -14.629 -0.366 3.823 1.00 82.44 91 LEU A CA 1
ATOM 738 C C . LEU A 1 91 ? -15.422 0.263 2.660 1.00 82.44 91 LEU A C 1
ATOM 740 O O . LEU A 1 91 ? -15.916 -0.475 1.812 1.00 82.44 91 LEU A O 1
ATOM 744 N N . TYR A 1 92 ? -15.577 1.591 2.629 1.00 82.31 92 TYR A N 1
ATOM 745 C CA . TYR A 1 92 ? -16.297 2.326 1.576 1.00 82.31 92 TYR A CA 1
ATOM 746 C C . TYR A 1 92 ? -15.366 3.159 0.676 1.00 82.31 92 TYR A C 1
ATOM 748 O O . TYR A 1 92 ? -15.799 3.687 -0.348 1.00 82.31 92 TYR A O 1
ATOM 756 N N . ILE A 1 93 ? -14.083 3.276 1.032 1.00 78.69 93 ILE A N 1
ATOM 757 C CA . ILE A 1 93 ? -13.034 3.735 0.119 1.00 78.69 93 ILE A CA 1
ATOM 758 C C . ILE A 1 93 ? -12.819 2.623 -0.925 1.00 78.69 93 ILE A C 1
ATOM 760 O O . ILE A 1 93 ? -12.602 1.475 -0.532 1.00 78.69 93 ILE A O 1
ATOM 764 N N . PRO A 1 94 ? -12.883 2.918 -2.239 1.00 70.62 94 PRO A N 1
ATOM 765 C CA . PRO A 1 94 ? -12.607 1.918 -3.264 1.00 70.62 94 PRO A CA 1
ATOM 766 C C . PRO A 1 94 ? -11.166 1.413 -3.136 1.00 70.62 94 PRO A C 1
ATOM 768 O O . PRO A 1 94 ? -10.237 2.185 -2.901 1.00 70.62 94 PRO A O 1
ATOM 771 N N . THR A 1 95 ? -10.975 0.103 -3.293 1.00 61.72 95 THR A N 1
ATOM 772 C CA . THR A 1 95 ? -9.694 -0.588 -3.056 1.00 61.72 95 THR A CA 1
ATOM 773 C C . THR A 1 95 ? -8.615 -0.307 -4.106 1.00 61.72 95 THR A C 1
ATOM 775 O O . THR A 1 95 ? -7.515 -0.836 -4.009 1.00 61.72 95 THR A O 1
ATOM 778 N N . ASP A 1 96 ? -8.890 0.572 -5.068 1.00 62.19 96 ASP A N 1
ATOM 779 C CA . ASP A 1 96 ? -8.042 0.918 -6.218 1.00 62.19 96 ASP A CA 1
ATOM 780 C C . ASP A 1 96 ? -6.723 1.635 -5.835 1.00 62.19 96 ASP A C 1
ATOM 782 O O . ASP A 1 96 ? -5.951 2.044 -6.698 1.00 62.19 96 ASP A O 1
ATOM 786 N N . TRP A 1 97 ? -6.461 1.813 -4.534 1.00 58.16 97 TRP A N 1
ATOM 787 C CA . TRP A 1 97 ? -5.228 2.375 -3.961 1.00 58.16 97 TRP A CA 1
ATOM 788 C C . TRP A 1 97 ? -4.280 1.317 -3.364 1.00 58.16 97 TRP A C 1
ATOM 790 O O . TRP A 1 97 ? -3.266 1.676 -2.765 1.00 58.16 97 TRP A O 1
ATOM 800 N N . GLY A 1 98 ? -4.582 0.023 -3.508 1.00 51.47 98 GLY A N 1
ATOM 801 C CA . GLY A 1 98 ? -3.694 -1.063 -3.090 1.00 51.47 98 GLY A CA 1
ATOM 802 C C . GLY A 1 98 ? -3.987 -2.363 -3.832 1.00 51.47 98 GLY A C 1
ATOM 803 O O . GLY A 1 98 ? -5.077 -2.918 -3.719 1.00 51.47 98 GLY A O 1
ATOM 804 N N . GLU A 1 99 ? -3.002 -2.856 -4.582 1.00 60.34 99 GLU A N 1
ATOM 805 C CA . GLU A 1 99 ? -3.092 -4.119 -5.321 1.00 60.34 99 GLU A CA 1
ATOM 806 C C . GLU A 1 99 ? -3.372 -5.322 -4.399 1.00 60.34 99 GLU A C 1
ATOM 808 O O . GLU A 1 99 ? -3.105 -5.293 -3.198 1.00 60.34 99 GLU A O 1
ATOM 813 N N . SER A 1 100 ? -3.827 -6.435 -4.986 1.00 53.47 100 SER A N 1
ATOM 814 C CA . SER A 1 100 ? -4.131 -7.700 -4.285 1.00 53.47 100 SER A CA 1
ATOM 815 C C . SER A 1 100 ? -5.403 -7.713 -3.421 1.00 53.47 100 SER A C 1
ATOM 817 O O . SER A 1 100 ? -5.465 -8.383 -2.387 1.00 53.47 100 SER A O 1
ATOM 819 N N . GLY A 1 101 ? -6.484 -7.087 -3.901 1.00 48.22 101 GLY A N 1
ATOM 820 C CA . GLY A 1 101 ? -7.825 -7.592 -3.582 1.00 48.22 101 GLY A CA 1
ATOM 821 C C . GLY A 1 101 ? -7.931 -9.059 -4.025 1.00 48.22 101 GLY A C 1
ATOM 822 O O . GLY A 1 101 ? -7.571 -9.378 -5.155 1.00 48.22 101 GLY A O 1
ATOM 823 N N . ILE A 1 102 ? -8.361 -9.965 -3.137 1.00 53.59 102 ILE A N 1
ATOM 824 C CA . ILE A 1 102 ? -8.242 -11.423 -3.342 1.00 53.59 102 ILE A CA 1
ATOM 825 C C . ILE A 1 102 ? -9.288 -11.931 -4.351 1.00 53.59 102 ILE A C 1
ATOM 827 O O . ILE A 1 102 ? -10.285 -12.562 -3.990 1.00 53.59 102 ILE A O 1
ATOM 831 N N . THR A 1 103 ? -9.050 -11.691 -5.638 1.00 52.91 103 THR A N 1
ATOM 832 C CA . THR A 1 103 ? -9.737 -12.393 -6.720 1.00 52.91 103 THR A CA 1
ATOM 833 C C . THR A 1 103 ? -9.314 -13.859 -6.689 1.00 52.91 103 THR A C 1
ATOM 835 O O . THR A 1 103 ? -8.143 -14.230 -6.820 1.00 52.91 103 THR A O 1
ATOM 838 N N . HIS A 1 104 ? -10.284 -14.745 -6.451 1.00 57.78 104 HIS A N 1
ATOM 839 C CA . HIS A 1 104 ? -9.989 -16.175 -6.438 1.00 57.78 104 HIS A CA 1
ATOM 840 C C . HIS A 1 104 ? -9.835 -16.776 -7.846 1.00 57.78 104 HIS A C 1
ATOM 842 O O . HIS A 1 104 ? -9.306 -17.883 -7.955 1.00 57.78 104 HIS A O 1
ATOM 848 N N . ASP A 1 105 ? -10.230 -16.008 -8.859 1.00 73.12 105 ASP A N 1
ATOM 849 C CA . ASP A 1 105 ? -10.321 -16.322 -10.286 1.00 73.12 105 ASP A CA 1
ATOM 850 C C . ASP A 1 105 ? -8.993 -16.144 -11.053 1.00 73.12 105 ASP A C 1
ATOM 852 O O . ASP A 1 105 ? -8.000 -15.654 -10.503 1.00 73.12 105 ASP A O 1
ATOM 856 N N . GLU A 1 106 ? -8.987 -16.528 -12.329 1.00 85.56 106 GLU A N 1
ATOM 857 C CA . GLU A 1 106 ? -7.909 -16.217 -13.275 1.00 85.56 106 GLU A CA 1
ATOM 858 C C . GLU A 1 106 ? -7.831 -14.704 -13.553 1.00 85.56 106 GLU A C 1
ATOM 860 O O . GLU A 1 106 ? -8.841 -14.001 -13.596 1.00 85.56 106 GLU A O 1
ATOM 865 N N . HIS A 1 107 ? -6.619 -14.180 -13.744 1.00 83.75 107 HIS A N 1
ATOM 866 C CA . HIS A 1 107 ? -6.388 -12.758 -14.001 1.00 83.75 107 HIS A CA 1
ATOM 867 C C . HIS A 1 107 ? -5.312 -12.532 -15.069 1.00 83.75 107 HIS A C 1
ATOM 869 O O . HIS A 1 107 ? -4.497 -13.403 -15.369 1.00 83.75 107 HIS A O 1
ATOM 875 N N . THR A 1 108 ? -5.299 -11.333 -15.651 1.00 90.38 108 THR A N 1
ATOM 876 C CA . THR A 1 108 ? -4.217 -10.871 -16.533 1.00 90.38 108 THR A CA 1
ATOM 877 C C . THR A 1 108 ? -3.275 -9.985 -15.730 1.00 90.38 108 THR A C 1
ATOM 879 O O . THR A 1 108 ? -3.731 -9.022 -15.117 1.00 90.38 108 THR A O 1
ATOM 882 N N . ALA A 1 109 ? -1.979 -10.293 -15.727 1.00 91.44 109 ALA A N 1
ATOM 883 C CA . ALA A 1 109 ? -0.978 -9.422 -15.123 1.00 91.44 109 ALA A CA 1
ATOM 884 C C . ALA A 1 109 ? -0.689 -8.240 -16.060 1.00 91.44 109 ALA A C 1
ATOM 886 O O . ALA A 1 109 ? -0.408 -8.436 -17.244 1.00 91.44 109 ALA A O 1
ATOM 887 N N . LEU A 1 110 ? -0.754 -7.021 -15.528 1.00 91.06 110 LEU A N 1
ATOM 888 C CA . LEU A 1 110 ? -0.407 -5.790 -16.234 1.00 91.06 110 LEU A CA 1
ATOM 889 C C . LEU A 1 110 ? 0.943 -5.287 -15.713 1.00 91.06 110 LEU A C 1
ATOM 891 O O . LEU A 1 110 ? 1.117 -5.135 -14.508 1.00 91.06 110 LEU A O 1
ATOM 895 N N . ILE A 1 111 ? 1.897 -5.054 -16.613 1.00 89.62 111 ILE A N 1
ATOM 896 C CA . ILE A 1 111 ? 3.247 -4.584 -16.284 1.00 89.62 111 ILE A CA 1
ATOM 897 C C . ILE A 1 111 ? 3.484 -3.253 -16.994 1.00 89.62 111 ILE A C 1
ATOM 899 O O . ILE A 1 111 ? 3.617 -3.202 -18.218 1.00 89.62 111 ILE A O 1
ATOM 903 N N . ASP A 1 112 ? 3.551 -2.179 -16.214 1.00 91.31 112 ASP A N 1
ATOM 904 C CA . ASP A 1 112 ? 3.661 -0.815 -16.724 1.00 91.31 112 ASP A CA 1
ATOM 905 C C . ASP A 1 112 ? 5.111 -0.317 -16.655 1.00 91.31 112 ASP A C 1
ATOM 907 O O . ASP A 1 112 ? 5.692 -0.150 -15.583 1.00 91.31 112 ASP A O 1
ATOM 911 N N . LEU A 1 113 ? 5.700 -0.081 -17.829 1.00 90.19 113 LEU A N 1
ATOM 912 C CA . LEU A 1 113 ? 7.069 0.393 -18.009 1.00 90.19 113 LEU A CA 1
ATOM 913 C C . LEU A 1 113 ? 7.045 1.856 -18.454 1.00 90.19 113 LEU A C 1
ATOM 915 O O . LEU A 1 113 ? 6.924 2.146 -19.643 1.00 90.19 113 LEU A O 1
ATOM 919 N N . GLU A 1 114 ? 7.200 2.781 -17.507 1.00 92.38 114 GLU A N 1
ATOM 920 C CA . GLU A 1 114 ? 7.183 4.222 -17.781 1.00 92.38 114 GLU A CA 1
ATOM 921 C C . GLU A 1 114 ? 8.534 4.886 -17.458 1.00 92.38 114 GLU A C 1
ATOM 923 O O . GLU A 1 114 ? 9.076 4.744 -16.361 1.00 92.38 114 GLU A O 1
ATOM 928 N N . GLY A 1 115 ? 9.086 5.637 -18.419 1.00 91.94 115 GLY A N 1
ATOM 929 C CA . GLY A 1 115 ? 10.350 6.369 -18.264 1.00 91.94 115 GLY A CA 1
ATOM 930 C C . GLY A 1 115 ? 11.601 5.650 -18.792 1.00 91.94 115 GLY A C 1
ATOM 931 O O . GLY A 1 115 ? 11.527 4.706 -19.578 1.00 91.94 115 GLY A O 1
ATOM 932 N N . VAL A 1 116 ? 12.780 6.172 -18.435 1.00 93.44 116 VAL A N 1
ATOM 933 C CA . VAL A 1 116 ? 14.084 5.764 -19.000 1.00 93.44 116 VAL A CA 1
ATOM 934 C C . VAL A 1 116 ? 14.568 4.447 -18.388 1.00 93.44 116 VAL A C 1
ATOM 936 O O . VAL A 1 116 ? 14.711 4.368 -17.172 1.00 93.44 116 VAL A O 1
ATOM 939 N N . ILE A 1 117 ? 14.913 3.456 -19.219 1.00 90.75 117 ILE A N 1
ATOM 940 C CA . ILE A 1 117 ? 15.409 2.144 -18.764 1.00 90.75 117 ILE A CA 1
ATOM 941 C C . ILE A 1 117 ? 16.842 2.274 -18.225 1.00 90.75 117 ILE A C 1
ATOM 943 O O . ILE A 1 117 ? 17.817 2.240 -18.983 1.00 90.75 117 ILE A O 1
ATOM 947 N N . ALA A 1 118 ? 16.997 2.460 -16.915 1.00 91.56 118 ALA A N 1
ATOM 948 C CA . ALA A 1 118 ? 18.304 2.633 -16.283 1.00 91.56 118 ALA A CA 1
ATOM 949 C C . ALA A 1 118 ? 18.346 2.130 -14.831 1.00 91.56 118 ALA A C 1
ATOM 951 O O . ALA A 1 118 ? 17.337 2.108 -14.123 1.00 91.56 118 ALA A O 1
ATOM 952 N N . ALA A 1 119 ? 19.549 1.784 -14.368 1.00 88.31 119 ALA A N 1
ATOM 953 C CA . ALA A 1 119 ? 19.785 1.395 -12.982 1.00 88.31 119 ALA A CA 1
ATOM 954 C C . ALA A 1 119 ? 19.371 2.523 -12.017 1.00 88.31 119 ALA A C 1
ATOM 956 O O . ALA A 1 119 ? 19.603 3.701 -12.296 1.00 88.31 119 ALA A O 1
ATOM 957 N N . ASN A 1 120 ? 18.785 2.155 -10.874 1.00 86.88 120 ASN A N 1
ATOM 958 C CA . ASN A 1 120 ? 18.221 3.075 -9.873 1.00 86.88 120 ASN A CA 1
ATOM 959 C C . ASN A 1 120 ? 17.066 3.973 -10.377 1.00 86.88 120 ASN A C 1
ATOM 961 O O . ASN A 1 120 ? 16.800 5.017 -9.783 1.00 86.88 120 ASN A O 1
ATOM 965 N N . THR A 1 121 ? 16.361 3.580 -11.443 1.00 88.81 121 THR A N 1
ATOM 966 C CA . THR A 1 121 ? 15.086 4.202 -11.855 1.00 88.81 121 THR A CA 1
ATOM 967 C C . THR A 1 121 ? 13.901 3.282 -11.554 1.00 88.81 121 THR A C 1
ATOM 969 O O . THR A 1 121 ? 14.088 2.100 -11.274 1.00 88.81 121 THR A O 1
ATOM 972 N N . GLN A 1 122 ? 12.670 3.800 -11.645 1.00 84.50 122 GLN A N 1
ATOM 973 C CA . GLN A 1 122 ? 11.462 2.966 -11.570 1.00 84.50 122 GLN A CA 1
ATOM 974 C C . GLN A 1 122 ? 11.441 1.913 -12.694 1.00 84.50 122 GLN A C 1
ATOM 976 O O . GLN A 1 122 ? 11.092 0.760 -12.456 1.00 84.50 122 GLN A O 1
ATOM 981 N N . ALA A 1 123 ? 11.903 2.302 -13.885 1.00 88.56 123 ALA A N 1
ATOM 982 C CA . ALA A 1 123 ? 12.071 1.480 -15.080 1.00 88.56 123 ALA A CA 1
ATOM 983 C C . ALA A 1 123 ? 13.407 0.697 -15.107 1.00 88.56 123 ALA A C 1
ATOM 985 O O . ALA A 1 123 ? 13.966 0.456 -16.178 1.00 88.56 123 ALA A O 1
ATOM 986 N N . SER A 1 124 ? 13.966 0.331 -13.947 1.00 90.94 124 SER A N 1
ATOM 987 C CA . SER A 1 124 ? 15.181 -0.489 -13.895 1.00 90.94 124 SER A CA 1
ATOM 988 C C . SER A 1 124 ? 14.931 -1.897 -14.436 1.00 90.94 124 SER A C 1
ATOM 990 O O . SER A 1 124 ? 13.821 -2.432 -14.356 1.00 90.94 124 SER A O 1
ATOM 992 N N . ALA A 1 125 ? 15.989 -2.528 -14.947 1.00 90.38 125 ALA A N 1
ATOM 993 C CA . ALA A 1 125 ? 15.895 -3.903 -15.420 1.00 90.38 125 ALA A CA 1
ATOM 994 C C . ALA A 1 125 ? 15.506 -4.871 -14.284 1.00 90.38 125 ALA A C 1
ATOM 996 O O . ALA A 1 125 ? 14.679 -5.753 -14.488 1.00 90.38 125 ALA A O 1
ATOM 997 N N . ASP A 1 126 ? 16.019 -4.644 -13.069 1.00 89.94 126 ASP A N 1
ATOM 998 C CA . ASP A 1 126 ? 15.723 -5.460 -11.885 1.00 89.94 126 ASP A CA 1
ATOM 999 C C . ASP A 1 126 ? 14.232 -5.419 -11.499 1.00 89.94 126 ASP A C 1
ATOM 1001 O O . ASP A 1 126 ? 13.644 -6.451 -11.162 1.00 89.94 126 ASP A O 1
ATOM 1005 N N . ASN A 1 127 ? 13.594 -4.245 -11.586 1.00 90.81 127 ASN A N 1
ATOM 1006 C CA . ASN A 1 127 ? 12.163 -4.078 -11.310 1.00 90.81 127 ASN A CA 1
ATOM 1007 C C . ASN A 1 127 ? 11.305 -4.797 -12.365 1.00 90.81 127 ASN A C 1
ATOM 1009 O O . ASN A 1 127 ? 10.337 -5.473 -12.025 1.00 90.81 127 ASN A O 1
ATOM 1013 N N . LEU A 1 128 ? 11.679 -4.685 -13.644 1.00 90.31 128 LEU A N 1
ATOM 1014 C CA . LEU A 1 128 ? 10.954 -5.310 -14.753 1.00 90.31 128 LEU A CA 1
ATOM 1015 C C . LEU A 1 128 ? 11.072 -6.838 -14.720 1.00 90.31 128 LEU A C 1
ATOM 1017 O O . LEU A 1 128 ? 10.057 -7.529 -14.779 1.00 90.31 128 LEU A O 1
ATOM 1021 N N . VAL A 1 129 ? 12.289 -7.362 -14.548 1.00 91.25 129 VAL A N 1
ATOM 1022 C CA . VAL A 1 129 ? 12.566 -8.802 -14.426 1.00 91.25 129 VAL A CA 1
ATOM 1023 C C . VAL A 1 129 ? 11.869 -9.395 -13.200 1.00 91.25 129 VAL A C 1
ATOM 1025 O O . VAL A 1 129 ? 11.257 -10.458 -13.294 1.00 91.25 129 VAL A O 1
ATOM 1028 N N . SER A 1 130 ? 11.892 -8.714 -12.048 1.00 90.44 130 SER A N 1
ATOM 1029 C CA . SER A 1 130 ? 11.188 -9.206 -10.855 1.00 90.44 130 SER A CA 1
ATOM 1030 C C . SER A 1 130 ? 9.661 -9.167 -11.001 1.00 90.44 130 SER A C 1
ATOM 1032 O O . SER A 1 130 ? 9.009 -10.123 -10.577 1.00 90.44 130 SER A O 1
ATOM 1034 N N . GLY A 1 131 ? 9.093 -8.149 -11.658 1.00 89.06 131 GLY A N 1
ATOM 1035 C CA . GLY A 1 131 ? 7.666 -8.086 -11.998 1.00 89.06 131 GLY A CA 1
ATOM 1036 C C . GLY A 1 131 ? 7.229 -9.187 -12.973 1.00 89.06 131 GLY A C 1
ATOM 1037 O O . GLY A 1 131 ? 6.274 -9.913 -12.696 1.00 89.06 131 GLY A O 1
ATOM 1038 N N . LEU A 1 132 ? 7.974 -9.382 -14.067 1.00 90.12 132 LEU A N 1
ATOM 1039 C CA . LEU A 1 132 ? 7.760 -10.469 -15.032 1.00 90.12 132 LEU A CA 1
ATOM 1040 C C . LEU A 1 132 ? 7.824 -11.841 -14.355 1.00 90.12 132 LEU A C 1
ATOM 1042 O O . LEU A 1 132 ? 6.899 -12.643 -14.473 1.00 90.12 132 LEU A O 1
ATOM 1046 N N . ARG A 1 133 ? 8.887 -12.101 -13.586 1.00 90.81 133 ARG A N 1
ATOM 1047 C CA . ARG A 1 133 ? 9.093 -13.376 -12.888 1.00 90.81 133 ARG A CA 1
ATOM 1048 C C . ARG A 1 133 ? 8.069 -13.611 -11.769 1.00 90.81 133 ARG A C 1
ATOM 1050 O O . ARG A 1 133 ? 7.803 -14.765 -11.435 1.00 90.81 133 ARG A O 1
ATOM 1057 N N . ALA A 1 134 ? 7.480 -12.561 -11.192 1.00 89.25 134 ALA A N 1
ATOM 1058 C CA . ALA A 1 134 ? 6.342 -12.685 -10.282 1.00 89.25 134 ALA A CA 1
ATOM 1059 C C . ALA A 1 134 ? 5.070 -13.105 -11.038 1.00 89.25 134 ALA A C 1
ATOM 1061 O O . ALA A 1 134 ? 4.456 -14.104 -10.664 1.00 89.25 134 ALA A O 1
ATOM 1062 N N . ALA A 1 135 ? 4.737 -12.417 -12.136 1.00 88.94 135 ALA A N 1
ATOM 1063 C CA . ALA A 1 135 ? 3.585 -12.730 -12.984 1.00 88.94 135 ALA A CA 1
ATOM 1064 C C . ALA A 1 135 ? 3.652 -14.155 -13.570 1.00 88.94 135 ALA A C 1
ATOM 1066 O O . ALA A 1 135 ? 2.706 -14.921 -13.440 1.00 88.94 135 ALA A O 1
ATOM 1067 N N . PHE A 1 136 ? 4.799 -14.574 -14.118 1.00 89.25 136 PHE A N 1
ATOM 1068 C CA . PHE A 1 136 ? 4.997 -15.944 -14.621 1.00 89.25 136 PHE A CA 1
ATOM 1069 C C . PHE A 1 136 ? 4.930 -17.037 -13.537 1.00 89.25 136 PHE A C 1
ATOM 1071 O O . PHE A 1 136 ? 4.824 -18.221 -13.863 1.00 89.25 136 PHE A O 1
ATOM 1078 N N . LYS A 1 137 ? 5.037 -16.676 -12.252 1.00 89.94 137 LYS A N 1
ATOM 1079 C CA . LYS A 1 137 ? 5.056 -17.625 -11.131 1.00 89.94 137 LYS A CA 1
ATOM 1080 C C . LYS A 1 137 ? 3.689 -17.805 -10.467 1.00 89.94 137 LYS A C 1
ATOM 1082 O O . LYS A 1 137 ? 3.494 -18.825 -9.795 1.00 89.94 137 LYS A O 1
ATOM 1087 N N . ASP A 1 138 ? 2.752 -16.871 -10.633 1.00 88.88 138 ASP A N 1
ATOM 1088 C CA . ASP A 1 138 ? 1.375 -17.088 -10.189 1.00 88.88 138 ASP A CA 1
ATOM 1089 C C . ASP A 1 138 ? 0.655 -18.042 -11.157 1.00 88.88 138 ASP A C 1
ATOM 1091 O O . ASP A 1 138 ? 0.621 -17.862 -12.371 1.00 88.88 138 ASP A O 1
ATOM 1095 N N . LYS A 1 139 ? 0.043 -19.082 -10.590 1.00 86.75 139 LYS A N 1
ATOM 1096 C CA . LYS A 1 139 ? -0.724 -20.092 -11.326 1.00 86.75 139 LYS A CA 1
ATOM 1097 C C . LYS A 1 139 ? -2.062 -19.570 -11.855 1.00 86.75 139 LYS A C 1
ATOM 1099 O O . LYS A 1 139 ? -2.739 -20.312 -12.558 1.00 86.75 139 LYS A O 1
ATOM 1104 N N . LYS A 1 140 ? -2.465 -18.353 -11.477 1.00 88.31 140 LYS A N 1
ATOM 1105 C CA . LYS A 1 140 ? -3.700 -17.694 -11.925 1.00 88.31 140 LYS A CA 1
ATOM 1106 C C . LYS A 1 140 ? -3.487 -16.651 -13.019 1.00 88.31 140 LYS A C 1
ATOM 1108 O O . LYS A 1 140 ? -4.470 -16.108 -13.520 1.00 88.31 140 LYS A O 1
ATOM 1113 N N . THR A 1 141 ? -2.241 -16.345 -13.377 1.00 90.88 141 THR A N 1
ATOM 1114 C CA . THR A 1 141 ? -1.942 -15.405 -14.457 1.00 90.88 141 THR A CA 1
ATOM 1115 C C . THR A 1 141 ? -2.197 -16.084 -15.806 1.00 90.88 141 THR A C 1
ATOM 1117 O O . THR A 1 141 ? -1.355 -16.812 -16.324 1.00 90.88 141 THR A O 1
ATOM 1120 N N . ALA A 1 142 ? -3.382 -15.855 -16.374 1.00 90.81 142 ALA A N 1
ATOM 1121 C CA . ALA A 1 142 ? -3.798 -16.418 -17.661 1.00 90.81 142 ALA A CA 1
ATOM 1122 C C . ALA A 1 142 ? -3.146 -15.706 -18.862 1.00 90.81 142 ALA A C 1
ATOM 1124 O O . ALA A 1 142 ? -3.003 -16.288 -19.937 1.00 90.81 142 ALA A O 1
ATOM 1125 N N . ALA A 1 143 ? -2.742 -14.445 -18.683 1.00 90.06 143 ALA A N 1
ATOM 1126 C CA . ALA A 1 143 ? -2.021 -13.650 -19.671 1.00 90.06 143 ALA A CA 1
ATOM 1127 C C . ALA A 1 143 ? -1.153 -12.581 -18.989 1.00 90.06 143 ALA A C 1
ATOM 1129 O O . ALA A 1 143 ? -1.433 -12.172 -17.861 1.00 90.06 143 ALA A O 1
ATOM 1130 N N . ILE A 1 144 ? -0.134 -12.091 -19.698 1.00 92.00 144 ILE A N 1
ATOM 1131 C CA . ILE A 1 144 ? 0.690 -10.946 -19.290 1.00 92.00 144 ILE A CA 1
ATOM 1132 C C . ILE A 1 144 ? 0.592 -9.878 -20.383 1.00 92.00 144 ILE A C 1
ATOM 1134 O O . ILE A 1 144 ? 0.792 -10.175 -21.561 1.00 92.00 144 ILE A O 1
ATOM 1138 N N . ILE A 1 145 ? 0.291 -8.638 -20.000 1.00 92.75 145 ILE A N 1
ATOM 1139 C CA . ILE A 1 145 ? 0.281 -7.464 -20.878 1.00 92.75 145 ILE A CA 1
ATOM 1140 C C . ILE A 1 145 ? 1.335 -6.486 -20.367 1.00 92.75 145 ILE A C 1
ATOM 1142 O O . ILE A 1 145 ? 1.268 -6.049 -19.222 1.00 92.75 145 ILE A O 1
ATOM 1146 N N . MET A 1 146 ? 2.288 -6.108 -21.220 1.00 90.94 146 MET A N 1
ATOM 1147 C CA . MET A 1 146 ? 3.274 -5.073 -20.905 1.00 90.94 146 MET A CA 1
ATOM 1148 C C . MET A 1 146 ? 2.914 -3.766 -21.623 1.00 90.94 146 MET A C 1
ATOM 1150 O O . MET A 1 146 ? 2.832 -3.742 -22.854 1.00 90.94 146 MET A O 1
ATOM 1154 N N . ARG A 1 147 ? 2.714 -2.671 -20.879 1.00 93.00 147 ARG A N 1
ATOM 1155 C CA . ARG A 1 147 ? 2.487 -1.332 -21.443 1.00 93.00 147 ARG A CA 1
ATOM 1156 C C . ARG A 1 147 ? 3.781 -0.526 -21.366 1.00 93.00 147 ARG A C 1
ATOM 1158 O O . ARG A 1 147 ? 4.191 -0.099 -20.292 1.00 93.00 147 ARG A O 1
ATOM 1165 N N . ILE A 1 148 ? 4.427 -0.320 -22.513 1.00 92.19 148 ILE A N 1
ATOM 1166 C CA . ILE A 1 148 ? 5.719 0.375 -22.604 1.00 92.19 148 ILE A CA 1
ATOM 1167 C C . ILE A 1 148 ? 5.509 1.835 -23.023 1.00 92.19 148 ILE A C 1
ATOM 1169 O O . ILE A 1 148 ? 5.084 2.118 -24.141 1.00 92.19 148 ILE A O 1
ATOM 1173 N N . ASN A 1 149 ? 5.869 2.759 -22.135 1.00 93.06 149 ASN A N 1
ATOM 1174 C CA . ASN A 1 149 ? 5.958 4.202 -22.351 1.00 93.06 149 ASN A CA 1
ATOM 1175 C C . ASN A 1 149 ? 7.378 4.681 -21.987 1.00 93.06 149 ASN A C 1
ATOM 1177 O O . ASN A 1 149 ? 7.604 5.386 -21.000 1.00 93.06 149 ASN A O 1
ATOM 1181 N N . SER A 1 150 ? 8.360 4.232 -22.770 1.00 91.12 150 SER A N 1
ATOM 1182 C CA . SER A 1 150 ? 9.782 4.493 -22.537 1.00 91.12 150 SER A CA 1
ATOM 1183 C C . SER A 1 150 ? 10.441 5.164 -23.749 1.00 91.12 150 SER A C 1
ATOM 1185 O O . SER A 1 150 ? 10.238 4.703 -24.873 1.00 91.12 150 SER A O 1
ATOM 1187 N N . PRO A 1 151 ? 11.291 6.193 -23.556 1.00 91.94 151 PRO A N 1
ATOM 1188 C CA . PRO A 1 151 ? 12.153 6.737 -24.607 1.00 91.94 151 PRO A CA 1
ATOM 1189 C C . PRO A 1 151 ? 13.410 5.872 -24.860 1.00 91.94 151 PRO A C 1
ATOM 1191 O O . PRO A 1 151 ? 14.318 6.310 -25.564 1.00 91.94 151 PRO A O 1
ATOM 1194 N N . GLY A 1 152 ? 13.504 4.678 -24.260 1.00 88.75 152 GLY A N 1
ATOM 1195 C CA . GLY A 1 152 ? 14.701 3.836 -24.249 1.00 88.75 152 GLY A CA 1
ATOM 1196 C C . GLY A 1 152 ? 15.547 4.047 -22.990 1.00 88.75 152 GLY A C 1
ATOM 1197 O O . GLY A 1 152 ? 15.047 4.482 -21.951 1.00 88.75 152 GLY A O 1
ATOM 1198 N N . GLY A 1 153 ? 16.840 3.723 -23.055 1.00 89.06 153 GLY A N 1
ATOM 1199 C CA . GLY A 1 153 ? 17.737 3.828 -21.903 1.00 89.06 153 GLY A CA 1
ATOM 1200 C C . GLY A 1 153 ? 19.107 3.192 -22.128 1.00 89.06 153 GLY A C 1
ATOM 1201 O O . GLY A 1 153 ? 19.636 3.210 -23.238 1.00 89.06 153 GLY A O 1
ATOM 1202 N N . SER A 1 154 ? 19.696 2.643 -21.065 1.00 91.44 154 SER A N 1
ATOM 1203 C CA . SER A 1 154 ? 20.995 1.964 -21.117 1.00 91.44 154 SER A CA 1
ATOM 1204 C C . SER A 1 154 ? 20.895 0.650 -21.905 1.00 91.44 154 SER A C 1
ATOM 1206 O O . SER A 1 154 ? 20.120 -0.220 -21.500 1.00 91.44 154 SER A O 1
ATOM 1208 N N . PRO A 1 155 ? 21.710 0.431 -22.960 1.00 90.25 155 PRO A N 1
ATOM 1209 C CA . PRO A 1 155 ? 21.700 -0.821 -23.721 1.00 90.25 155 PRO A CA 1
ATOM 1210 C C . PRO A 1 155 ? 21.959 -2.067 -22.864 1.00 90.25 155 PRO A C 1
ATOM 1212 O O . PRO A 1 155 ? 21.407 -3.123 -23.141 1.00 90.25 155 PRO A O 1
ATOM 1215 N N . VAL A 1 156 ? 22.751 -1.937 -21.792 1.00 91.44 156 VAL A N 1
ATOM 1216 C CA . VAL A 1 156 ? 23.045 -3.038 -20.856 1.00 91.44 156 VAL A CA 1
ATOM 1217 C C . VAL A 1 156 ? 21.814 -3.409 -20.024 1.00 91.44 156 VAL A C 1
ATOM 1219 O O . VAL A 1 156 ? 21.573 -4.582 -19.770 1.00 91.44 156 VAL A O 1
ATOM 1222 N N . GLN A 1 157 ? 21.013 -2.420 -19.616 1.00 92.56 157 GLN A N 1
ATOM 1223 C CA . GLN A 1 157 ? 19.771 -2.663 -18.874 1.00 92.56 157 GLN A CA 1
ATOM 1224 C C . GLN A 1 157 ? 18.668 -3.185 -19.803 1.00 92.56 157 GLN A C 1
ATOM 1226 O O . GLN A 1 157 ? 17.960 -4.109 -19.429 1.00 92.56 157 GLN A O 1
ATOM 1231 N N . ALA A 1 158 ? 18.560 -2.654 -21.025 1.00 88.75 158 ALA A N 1
ATOM 1232 C CA . ALA A 1 158 ? 17.616 -3.156 -22.021 1.00 88.75 158 ALA A CA 1
ATOM 1233 C C . ALA A 1 158 ? 17.930 -4.604 -22.451 1.00 88.75 158 ALA A C 1
ATOM 1235 O O . ALA A 1 158 ? 17.008 -5.402 -22.578 1.00 88.75 158 ALA A O 1
ATOM 1236 N N . GLY A 1 159 ? 19.212 -4.964 -22.607 1.00 89.75 159 GLY A N 1
ATOM 1237 C CA . GLY A 1 159 ? 19.633 -6.349 -22.851 1.00 89.75 159 GLY A CA 1
ATOM 1238 C C . GLY A 1 159 ? 19.242 -7.290 -21.709 1.00 89.75 159 GLY A C 1
ATOM 1239 O O . GLY A 1 159 ? 18.632 -8.321 -21.952 1.00 89.75 159 GLY A O 1
ATOM 1240 N N . TYR A 1 160 ? 19.461 -6.879 -20.455 1.00 88.50 160 TYR A N 1
ATOM 1241 C CA . TYR A 1 160 ? 19.077 -7.676 -19.280 1.00 88.50 160 TYR A CA 1
ATOM 1242 C C . TYR A 1 160 ? 17.558 -7.914 -19.141 1.00 88.50 160 TYR A C 1
ATOM 1244 O O . TYR A 1 160 ? 17.156 -8.854 -18.469 1.00 88.50 160 TYR A O 1
ATOM 1252 N N . VAL A 1 161 ? 16.712 -7.090 -19.775 1.00 87.94 161 VAL A N 1
ATOM 1253 C CA . VAL A 1 161 ? 15.248 -7.307 -19.865 1.00 87.94 161 VAL A CA 1
ATOM 1254 C C . VAL A 1 161 ? 14.860 -8.172 -21.075 1.00 87.94 161 VAL A C 1
ATOM 1256 O O . VAL A 1 161 ? 13.767 -8.724 -21.101 1.00 87.94 161 VAL A O 1
ATOM 1259 N N . TYR A 1 162 ? 15.725 -8.282 -22.086 1.00 86.94 162 TYR A N 1
ATOM 1260 C CA . TYR A 1 162 ? 15.502 -9.102 -23.282 1.00 86.94 162 TYR A CA 1
ATOM 1261 C C . TYR A 1 162 ? 15.981 -10.557 -23.108 1.00 86.94 162 TYR A C 1
ATOM 1263 O O . TYR A 1 162 ? 15.445 -11.455 -23.754 1.00 86.94 162 TYR A O 1
ATOM 1271 N N . ASP A 1 163 ? 16.977 -10.785 -22.248 1.00 86.25 163 ASP A N 1
ATOM 1272 C CA . ASP A 1 163 ? 17.600 -12.096 -22.010 1.00 86.25 163 ASP A CA 1
ATOM 1273 C C . ASP A 1 163 ? 16.874 -12.970 -20.942 1.00 86.25 163 ASP A C 1
ATOM 1275 O O . ASP A 1 163 ? 17.376 -14.048 -20.610 1.00 86.25 163 ASP A O 1
ATOM 1279 N N . GLU A 1 164 ? 15.723 -12.526 -20.404 1.00 79.75 164 GLU A N 1
ATOM 1280 C CA . GLU A 1 164 ? 14.894 -13.192 -19.362 1.00 79.75 164 GLU A CA 1
ATOM 1281 C C . GLU A 1 164 ? 13.515 -13.638 -19.893 1.00 79.75 164 GLU A C 1
ATOM 1283 O O . GLU A 1 164 ? 13.211 -14.844 -19.739 1.00 79.75 164 GLU A O 1
#

Organism: NCBI:txid652676

InterPro domains:
  IPR029045 ClpP/crotonase-like domain superfamily [SSF52096] (85-163)

Secondary structure (DSSP, 8-state):
---------------------------SS--------------------HHHHHHHHHHHHHHHHHHHHHHHHHHHHHHHHHHHHHHHHHTTS-STTSS-----S-EEEEEEEES-B-TTSTT-HHHHHHHHHHHTT-TTEEEEEEEEE---B-HHHHHHHH--

Sequence (164 aa):
MSDYDKTDAQKPPVSSEPNATNDVDVWTHGETVSDPMGATDKKDQKTSNPDWE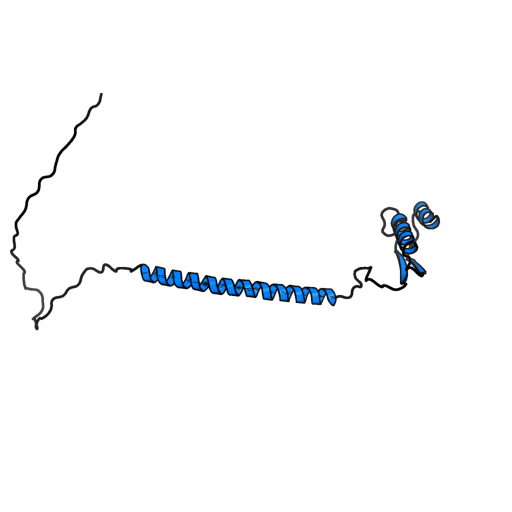RETLNRLAFAAINEQRRARR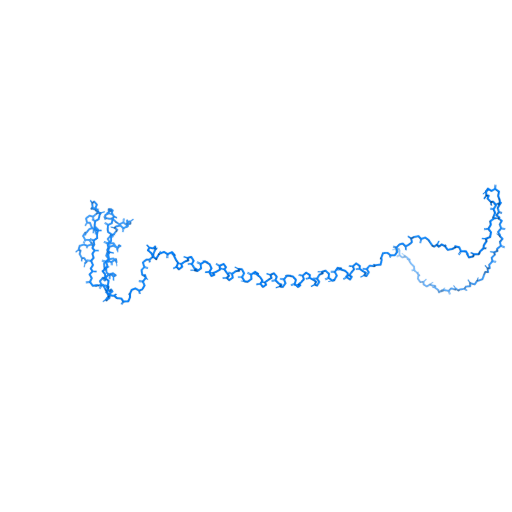WSIFFKSLFFVYLFAIILYIPTDWGESGITHDEHTALIDLEGVIAANTQASADNLVSGLRAAFKDKKTAAIIMRINSPGGSPVQAGYVYDE

Radius of gyration: 51.24 Å; chains: 1; bounding box: 75×79×126 Å

Foldseek 3Di:
DDDDDDDDDDDDDDDDDDDDDDDDDDPDDDDDDDDDDDDDDDDPPPCPPCVVVVVVVVVVVVVVVVVVVVVVVVVVVVVVVVVVVVVVVVVPPPPVVDPCPPDVAADAAEAEQAEEADPPDCNDLVNLVVSVVVLVPDPRHPYYHYHHHYPYYDPVRVVSNVVD